Protein AF-E0N6L3-F1 (afdb_monomer)

Nearest PDB structures (foldseek):
  8hhj-asse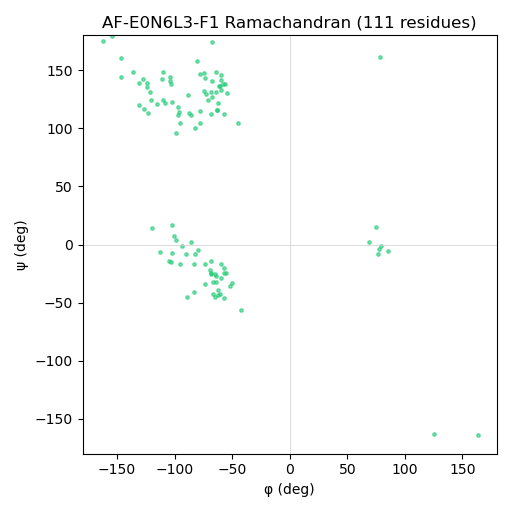mbly1_B  TM=9.611E-01  e=1.710E-17  Neisseria meningitidis
  8dba-assembly1_A  TM=4.242E-01  e=2.421E+00  Cereibacter sphaeroides
  4h0l-assembly1_D-2  TM=3.507E-01  e=5.595E+00  Mastigocladus laminosus
  2e75-assembly1_D-2  TM=3.456E-01  e=8.783E+00  Mastigocladus laminosus

Foldseek 3Di:
DDDQDADPDDLVVQFQDDDLLVQLCADPPRPNDDALFWHFDNPADFNVVSVCVVVVVWGQFDAPPVRFTKTQQVDFGTAHSPPRDTASIWGWDGDPRHIHTGGDDPVPDDGDD

pLDDT: mean 89.78, std 13.6, range [37.12, 98.5]

Radius of gyration: 13.14 Å; Cα contacts (8 Å, |Δi|>4): 235; chains: 1; bounding box: 32×26×38 Å

Secondary structure (DSSP, 8-state):
----PPPS--GGGS-SSB-HHHHGGGSTTSTT--TTS-EE-TT--HHHHHHHHHTT-S-EEEE-TTS-EEEE-SS--EE-TTT--EESEEEEEEETTEEEEEE--GGG-----

Solvent-accessible surface area (backbone atoms only — not comparable to full-atom values): 6388 Å² total; per-residue (Å²): 134,86,76,79,52,61,53,97,71,65,57,84,74,46,59,92,46,68,21,62,76,63,33,22,29,24,31,83,92,36,98,50,43,43,90,70,46,24,28,46,40,93,90,57,57,70,59,59,55,51,49,34,44,65,72,61,75,32,49,34,36,37,62,45,100,85,66,35,44,24,32,43,65,88,47,78,46,19,23,11,35,90,78,66,45,74,17,35,30,31,37,46,47,59,55,98,80,25,20,34,70,39,36,32,56,68,91,73,65,65,69,55,128

InterPro domains:
  IPR029100 Bacterial toxin 50 [PF15542] (18-103)

Mean predicted aligned error: 4.68 Å

Structure (mmCIF, N/CA/C/O backbone):
data_AF-E0N6L3-F1
#
_entry.id   AF-E0N6L3-F1
#
loop_
_atom_site.group_PDB
_atom_site.id
_atom_site.type_symbol
_atom_site.label_atom_id
_atom_site.label_alt_id
_atom_site.label_comp_id
_atom_site.label_asym_id
_atom_site.label_entity_id
_atom_site.label_seq_id
_atom_site.pdbx_PDB_ins_code
_atom_site.Cartn_x
_atom_site.Cartn_y
_atom_site.Cartn_z
_atom_site.occupancy
_atom_site.B_iso_or_equiv
_atom_site.auth_seq_id
_atom_site.auth_comp_id
_atom_site.auth_asym_id
_atom_site.auth_atom_id
_atom_site.pdbx_PDB_model_num
ATOM 1 N N . MET A 1 1 ? -13.140 -5.422 23.590 1.00 37.12 1 MET A N 1
ATOM 2 C CA . MET A 1 1 ? -12.922 -5.808 22.180 1.00 37.12 1 MET A CA 1
ATOM 3 C C . MET A 1 1 ? -13.418 -4.652 21.318 1.00 37.12 1 MET A C 1
ATOM 5 O O . MET A 1 1 ? -14.621 -4.484 21.186 1.00 37.12 1 MET A O 1
ATOM 9 N N . PHE A 1 2 ? -12.530 -3.762 20.866 1.00 40.50 2 PHE A N 1
ATOM 10 C CA . PHE A 1 2 ? -12.936 -2.616 20.044 1.00 40.50 2 PHE A CA 1
ATOM 11 C C . PHE A 1 2 ? -13.179 -3.112 18.617 1.00 40.50 2 PHE A C 1
ATOM 13 O O . PHE A 1 2 ? -12.226 -3.430 17.911 1.00 40.50 2 PHE A O 1
ATOM 20 N N . GLN A 1 3 ? -14.444 -3.237 18.213 1.00 43.16 3 GLN A N 1
ATOM 21 C CA . GLN A 1 3 ? -14.782 -3.467 16.811 1.00 43.16 3 GLN A CA 1
ATOM 22 C C . GLN A 1 3 ? -14.425 -2.194 16.040 1.00 43.16 3 GLN A C 1
ATOM 24 O O . GLN A 1 3 ? -15.033 -1.148 16.253 1.00 43.16 3 GLN A O 1
ATOM 29 N N . THR A 1 4 ? -13.416 -2.257 15.173 1.00 49.72 4 THR A N 1
ATOM 30 C CA . THR A 1 4 ? -13.183 -1.213 14.171 1.00 49.72 4 THR A CA 1
ATOM 31 C C . THR A 1 4 ? -14.444 -1.082 13.326 1.00 49.72 4 THR A C 1
ATOM 33 O O . THR A 1 4 ? -14.800 -2.013 12.605 1.00 49.72 4 THR A O 1
ATOM 36 N N . ARG A 1 5 ? -15.138 0.055 13.435 1.00 53.47 5 ARG A N 1
ATOM 37 C CA . ARG A 1 5 ? -16.258 0.371 12.549 1.00 53.47 5 ARG A CA 1
ATOM 38 C C . ARG A 1 5 ?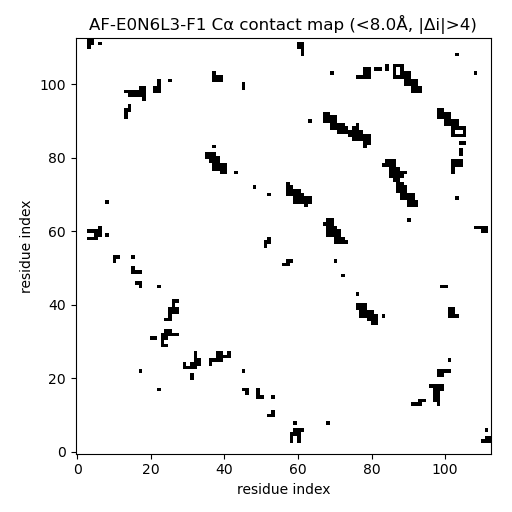 -15.705 0.590 11.146 1.00 53.47 5 ARG A C 1
ATOM 40 O O . ARG A 1 5 ? -14.785 1.385 10.962 1.00 53.47 5 ARG A O 1
ATOM 47 N N . ASN A 1 6 ? -16.262 -0.114 10.165 1.00 62.00 6 ASN A N 1
ATOM 48 C CA . ASN A 1 6 ? -16.027 0.223 8.769 1.00 62.00 6 ASN A CA 1
ATOM 49 C C . ASN A 1 6 ? -16.569 1.630 8.528 1.00 62.00 6 ASN A C 1
ATOM 51 O O . ASN A 1 6 ? -17.752 1.885 8.748 1.00 62.00 6 ASN A O 1
ATOM 55 N N . VAL A 1 7 ? -15.710 2.540 8.075 1.00 64.62 7 VAL A N 1
ATOM 56 C CA . VAL A 1 7 ? -16.183 3.796 7.486 1.00 64.62 7 VAL A CA 1
ATOM 57 C C . VAL A 1 7 ? -17.032 3.423 6.273 1.00 64.62 7 VAL A C 1
ATOM 59 O O . VAL A 1 7 ? -16.604 2.554 5.515 1.00 64.62 7 VAL A O 1
ATOM 62 N N . ASP A 1 8 ? -18.196 4.062 6.082 1.00 64.81 8 ASP A N 1
ATOM 63 C CA . ASP A 1 8 ? -19.080 3.819 4.932 1.00 64.81 8 ASP A CA 1
ATOM 64 C C . ASP A 1 8 ? -18.265 3.768 3.630 1.00 64.81 8 ASP A C 1
ATOM 66 O O . ASP A 1 8 ? -17.767 4.780 3.117 1.00 64.81 8 ASP A O 1
ATOM 70 N N . PHE A 1 9 ? -18.078 2.545 3.136 1.00 68.81 9 PHE A N 1
ATOM 71 C CA . PHE A 1 9 ? -17.196 2.216 2.034 1.00 68.81 9 PHE A CA 1
ATOM 72 C C . PHE A 1 9 ? -17.957 1.352 1.047 1.00 68.81 9 PHE A C 1
ATOM 74 O O . PHE A 1 9 ? -18.405 0.248 1.348 1.00 68.81 9 PHE A O 1
ATOM 81 N N . LYS A 1 10 ? -18.073 1.857 -0.176 1.00 70.19 10 LYS A N 1
ATOM 82 C CA . LYS A 1 10 ? -18.657 1.110 -1.278 1.00 70.19 10 LYS A CA 1
ATOM 83 C C . LYS A 1 10 ? -17.524 0.524 -2.106 1.00 70.19 10 LYS A C 1
ATOM 85 O O . LYS A 1 10 ? -17.024 1.207 -2.988 1.00 70.19 10 LYS A O 1
ATOM 90 N N . ALA A 1 11 ? -17.152 -0.735 -1.873 1.00 67.62 11 ALA A N 1
ATOM 91 C CA . ALA A 1 11 ? -16.048 -1.399 -2.586 1.00 67.62 11 ALA A CA 1
ATOM 92 C C . ALA A 1 11 ? -16.128 -1.268 -4.117 1.00 67.62 11 ALA A C 1
ATOM 94 O O . ALA A 1 11 ? -15.124 -1.064 -4.794 1.00 67.62 11 ALA A O 1
ATOM 95 N N . LYS A 1 12 ? -17.345 -1.239 -4.672 1.00 65.38 12 LYS A N 1
ATOM 96 C CA . LYS A 1 12 ? -17.577 -1.018 -6.106 1.00 65.38 12 LYS A CA 1
ATOM 97 C C . LYS A 1 12 ? -16.977 0.296 -6.651 1.00 65.38 12 LYS A C 1
ATOM 99 O O . LYS A 1 12 ? -16.787 0.396 -7.858 1.00 65.38 12 LYS A O 1
ATOM 104 N N . SER A 1 13 ? -16.678 1.291 -5.809 1.00 76.44 13 SER A N 1
ATOM 105 C CA . SER A 1 13 ? -16.131 2.587 -6.237 1.00 76.44 13 SER A CA 1
ATOM 106 C C . SER A 1 13 ? -14.616 2.604 -6.456 1.00 76.44 13 SER A C 1
ATOM 108 O O . SER A 1 13 ? -14.137 3.518 -7.123 1.00 76.44 13 SER A O 1
ATOM 110 N N . ILE A 1 14 ? -13.862 1.621 -5.945 1.00 84.19 14 ILE A N 1
ATOM 111 C CA . ILE A 1 14 ? -12.393 1.630 -6.050 1.00 84.19 14 ILE A CA 1
ATOM 112 C C . ILE A 1 14 ? -11.849 0.933 -7.300 1.00 84.19 14 ILE A C 1
ATOM 114 O O . ILE A 1 14 ? -10.674 1.064 -7.587 1.00 84.19 14 ILE A O 1
ATOM 118 N N . GLY A 1 15 ? -12.674 0.244 -8.094 1.00 90.56 15 GLY A N 1
ATOM 119 C CA . GLY A 1 15 ? -12.210 -0.550 -9.242 1.00 90.56 15 GLY A CA 1
ATOM 120 C C . GLY A 1 15 ? -11.622 -1.908 -8.833 1.00 90.56 15 GLY A C 1
ATOM 121 O O . GLY A 1 15 ? -11.307 -2.143 -7.671 1.00 90.56 15 GLY A O 1
ATOM 122 N N . THR A 1 16 ? -11.526 -2.845 -9.779 1.00 93.75 16 THR A N 1
ATOM 123 C CA . THR A 1 16 ? -11.270 -4.276 -9.491 1.00 93.75 16 THR A CA 1
ATOM 124 C C . THR A 1 16 ? -9.910 -4.789 -9.964 1.00 93.75 16 THR A C 1
ATOM 126 O O . THR A 1 16 ? -9.544 -5.922 -9.662 1.00 93.75 16 THR A O 1
ATOM 129 N N . LYS A 1 17 ? -9.145 -3.970 -10.692 1.00 96.81 17 LYS A N 1
ATOM 130 C CA . LYS A 1 17 ? -7.870 -4.367 -11.299 1.00 96.81 17 LYS A CA 1
ATOM 131 C C . LYS A 1 17 ? -6.738 -3.450 -10.862 1.00 96.81 17 LYS A C 1
ATOM 133 O O . LYS A 1 17 ? -6.878 -2.226 -10.913 1.00 96.81 17 LYS A O 1
ATOM 138 N N . ILE A 1 18 ? -5.600 -4.041 -10.512 1.00 98.06 18 ILE A N 1
ATOM 139 C CA . ILE A 1 18 ? -4.363 -3.304 -10.266 1.00 98.06 18 ILE A CA 1
ATOM 140 C C . ILE A 1 18 ? -3.821 -2.696 -11.568 1.00 98.06 18 ILE A C 1
ATOM 142 O O . ILE A 1 18 ? -3.688 -3.362 -12.595 1.00 98.06 18 ILE A O 1
ATOM 146 N N . HIS A 1 19 ? -3.480 -1.410 -11.517 1.00 98.00 19 HIS A N 1
ATOM 147 C CA . HIS A 1 19 ? -2.767 -0.727 -12.583 1.00 98.00 19 HIS A CA 1
ATOM 148 C C . HIS A 1 19 ? -1.266 -1.010 -12.465 1.00 98.00 19 HIS A C 1
ATOM 150 O O . HIS A 1 19 ? -0.570 -0.358 -11.681 1.00 98.00 19 HIS A O 1
ATOM 156 N N . ASP A 1 20 ? -0.779 -1.945 -13.283 1.00 97.44 20 ASP A N 1
ATOM 157 C CA . ASP A 1 20 ? 0.610 -2.430 -13.317 1.00 97.44 20 ASP A CA 1
ATOM 158 C C . ASP A 1 20 ? 1.642 -1.301 -13.191 1.00 97.44 20 ASP A C 1
ATOM 160 O O . ASP A 1 20 ? 2.413 -1.240 -12.237 1.00 97.44 20 ASP A O 1
ATOM 164 N N . GLY A 1 21 ? 1.577 -0.304 -14.077 1.00 97.25 21 GLY A N 1
ATOM 165 C CA . GLY A 1 21 ? 2.581 0.753 -14.095 1.00 97.25 21 GLY A CA 1
ATOM 166 C C . GLY A 1 21 ? 2.550 1.704 -12.891 1.00 97.25 21 GLY A C 1
ATOM 167 O O . GLY A 1 21 ? 3.557 2.354 -12.616 1.00 97.25 21 GLY A O 1
ATOM 168 N N . ALA A 1 22 ? 1.421 1.808 -12.180 1.00 97.62 22 ALA A N 1
ATOM 169 C CA . ALA A 1 22 ? 1.297 2.648 -10.983 1.00 97.62 22 ALA A CA 1
ATOM 170 C C . ALA A 1 22 ? 1.689 1.857 -9.738 1.00 97.62 22 ALA A C 1
ATOM 172 O O . ALA A 1 22 ? 2.473 2.356 -8.935 1.00 97.62 22 ALA A O 1
ATOM 173 N N . GLN A 1 23 ? 1.207 0.618 -9.623 1.00 98.25 23 GLN A N 1
ATOM 174 C CA . GLN A 1 23 ? 1.585 -0.290 -8.548 1.00 98.25 23 GLN A CA 1
ATOM 175 C C . GLN A 1 23 ? 3.076 -0.614 -8.585 1.00 98.25 23 GLN A C 1
ATOM 177 O O . GLN A 1 23 ? 3.733 -0.613 -7.550 1.00 98.25 23 GLN A O 1
ATOM 182 N N . GLY A 1 24 ? 3.633 -0.794 -9.779 1.00 97.62 24 GLY A N 1
ATOM 183 C CA . GLY A 1 24 ? 5.042 -1.070 -10.004 1.00 97.62 24 GLY A CA 1
ATOM 184 C C . GLY A 1 24 ? 5.999 0.009 -9.494 1.00 97.62 24 GLY A C 1
ATOM 185 O O . GLY A 1 24 ? 7.173 -0.275 -9.304 1.00 97.62 24 GLY A O 1
ATOM 186 N N . LYS A 1 25 ? 5.518 1.228 -9.205 1.00 98.19 25 LYS A N 1
ATOM 187 C CA . LYS A 1 25 ? 6.308 2.267 -8.512 1.00 98.19 25 LYS A CA 1
ATOM 188 C C . LYS A 1 25 ? 6.609 1.918 -7.053 1.00 98.19 25 LYS A C 1
ATOM 190 O O . LYS A 1 25 ? 7.452 2.567 -6.448 1.00 98.19 25 LYS A O 1
ATOM 195 N N . HIS A 1 26 ? 5.905 0.926 -6.513 1.00 98.12 26 HIS A N 1
ATOM 196 C CA . HIS A 1 26 ? 5.918 0.494 -5.118 1.00 98.12 26 HIS A CA 1
ATOM 197 C C . HIS A 1 26 ? 6.378 -0.967 -4.964 1.00 98.12 26 HIS A C 1
ATOM 199 O O . HIS A 1 26 ? 6.175 -1.558 -3.908 1.00 98.12 26 HIS A O 1
ATOM 205 N N . ILE A 1 27 ? 6.965 -1.568 -6.006 1.00 97.50 27 ILE A N 1
ATOM 206 C CA . ILE A 1 27 ? 7.461 -2.952 -5.999 1.00 97.50 27 ILE A CA 1
ATOM 207 C C . ILE A 1 27 ? 8.944 -2.930 -6.365 1.00 97.50 27 ILE A C 1
ATOM 209 O O . ILE A 1 27 ? 9.297 -2.597 -7.497 1.00 97.50 27 ILE A O 1
ATOM 213 N N . SER A 1 28 ? 9.811 -3.281 -5.417 1.00 95.12 28 SER A N 1
ATOM 214 C CA . SER A 1 28 ? 11.254 -3.374 -5.660 1.00 95.12 28 SER A CA 1
ATOM 215 C C . SER A 1 28 ? 11.552 -4.393 -6.763 1.00 95.12 28 SER A C 1
ATOM 217 O O . SER A 1 28 ? 11.014 -5.497 -6.753 1.00 95.12 28 SER A O 1
ATOM 219 N N . GLY A 1 29 ? 12.404 -4.021 -7.721 1.00 94.00 29 GLY A N 1
ATOM 220 C CA . GLY A 1 29 ? 12.742 -4.861 -8.879 1.00 94.00 29 GLY A CA 1
ATOM 221 C C . GLY A 1 29 ? 11.774 -4.752 -10.064 1.00 94.00 29 GLY A C 1
ATOM 222 O O . GLY A 1 29 ? 12.053 -5.294 -11.129 1.00 94.00 29 GLY A O 1
ATOM 223 N N . HIS A 1 30 ? 10.666 -4.017 -9.937 1.00 97.50 30 HIS A N 1
ATOM 224 C CA . HIS A 1 30 ? 9.802 -3.715 -11.075 1.00 97.50 30 HIS A CA 1
ATOM 225 C C . HIS A 1 30 ? 10.400 -2.594 -11.947 1.00 97.50 30 HIS A C 1
ATOM 227 O O . HIS A 1 30 ? 10.981 -1.642 -11.431 1.00 97.50 30 HIS A O 1
ATOM 233 N N . ARG A 1 31 ? 10.188 -2.626 -13.272 1.00 97.44 31 ARG A N 1
ATOM 234 C CA . ARG A 1 31 ? 10.744 -1.626 -14.219 1.00 97.44 31 ARG A CA 1
ATOM 235 C C . ARG A 1 31 ? 10.375 -0.164 -13.922 1.00 97.44 31 ARG A C 1
ATOM 237 O O . ARG A 1 31 ? 11.078 0.747 -14.334 1.00 97.44 31 ARG A O 1
ATOM 244 N N . ASN A 1 32 ? 9.256 0.048 -13.230 1.00 97.50 32 ASN A N 1
ATOM 245 C CA . ASN A 1 32 ? 8.753 1.372 -12.845 1.00 97.50 32 ASN A CA 1
ATOM 246 C C . ASN A 1 32 ? 9.071 1.736 -11.391 1.00 97.50 32 ASN A C 1
ATOM 248 O O . ASN A 1 32 ? 8.520 2.722 -10.902 1.00 97.50 32 ASN A O 1
ATOM 252 N N . TYR A 1 33 ? 9.867 0.928 -10.691 1.00 97.88 33 TYR A N 1
ATOM 253 C CA . TYR A 1 33 ? 10.200 1.151 -9.292 1.00 97.88 33 TYR A CA 1
ATOM 254 C C . TYR A 1 33 ? 10.819 2.538 -9.086 1.00 97.88 33 TYR A C 1
ATOM 256 O O . TYR A 1 33 ? 11.625 2.995 -9.894 1.00 97.88 33 TYR A O 1
ATOM 264 N N . ILE A 1 34 ? 10.418 3.215 -8.009 1.00 97.75 34 ILE A N 1
ATOM 265 C CA . ILE A 1 34 ? 10.957 4.523 -7.636 1.00 97.75 34 ILE A CA 1
ATOM 266 C C . ILE A 1 34 ? 11.441 4.433 -6.195 1.00 97.75 34 ILE A C 1
ATOM 268 O O . ILE A 1 34 ? 10.642 4.236 -5.278 1.00 97.75 34 ILE A O 1
ATOM 272 N N . GLU A 1 35 ? 12.743 4.617 -6.007 1.00 96.00 35 GLU A N 1
ATOM 273 C CA . GLU A 1 35 ? 13.371 4.643 -4.689 1.00 96.00 35 GLU A CA 1
ATOM 274 C C . GLU A 1 35 ? 12.800 5.766 -3.803 1.00 96.00 35 GLU A C 1
ATOM 276 O O . GLU A 1 35 ? 12.379 6.822 -4.282 1.00 96.00 35 GLU A O 1
ATOM 281 N N . GLY A 1 36 ? 12.722 5.513 -2.494 1.00 95.31 36 GLY A N 1
ATOM 282 C CA . GLY A 1 36 ? 12.158 6.444 -1.509 1.00 95.31 36 GLY A CA 1
ATOM 283 C C . GLY A 1 36 ? 10.624 6.497 -1.472 1.00 95.31 36 GLY A C 1
ATOM 284 O O . GLY A 1 36 ? 10.047 7.169 -0.615 1.00 95.31 36 GLY A O 1
ATOM 285 N N . LYS A 1 37 ? 9.921 5.783 -2.363 1.00 97.44 37 LYS A N 1
ATOM 286 C CA . LYS A 1 37 ? 8.475 5.562 -2.220 1.00 97.44 37 LYS A CA 1
ATOM 287 C C . LYS A 1 37 ? 8.182 4.439 -1.236 1.00 97.44 37 LYS A C 1
ATOM 289 O O . LYS A 1 37 ? 9.013 3.573 -1.005 1.00 97.44 37 LYS A O 1
ATOM 294 N N . SER A 1 38 ? 6.967 4.436 -0.688 1.00 98.19 38 SER A N 1
ATOM 295 C CA . SER A 1 38 ? 6.475 3.294 0.083 1.00 98.19 38 SER A CA 1
ATOM 296 C C . SER A 1 38 ? 6.500 2.029 -0.771 1.00 98.19 38 SER A C 1
ATOM 298 O O . SER A 1 38 ? 6.107 2.084 -1.937 1.00 98.19 38 SER A O 1
ATOM 300 N N . THR A 1 39 ?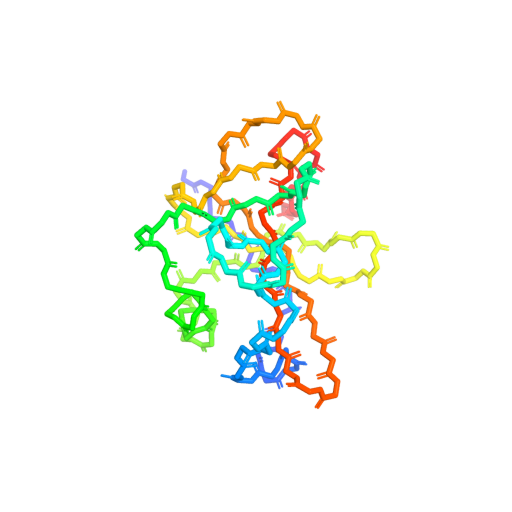 6.927 0.907 -0.203 1.00 98.38 39 THR A N 1
ATOM 301 C CA . THR A 1 39 ? 7.164 -0.347 -0.929 1.00 98.38 39 THR A CA 1
ATOM 302 C C . THR A 1 39 ? 6.362 -1.493 -0.336 1.00 98.38 39 THR A C 1
ATOM 304 O O . THR A 1 39 ? 6.256 -1.610 0.881 1.00 98.38 39 THR A O 1
ATOM 307 N N . LEU A 1 40 ? 5.784 -2.340 -1.188 1.00 98.50 40 LEU A N 1
ATOM 308 C CA . LEU A 1 40 ? 5.232 -3.622 -0.755 1.00 98.50 40 LEU A CA 1
ATOM 309 C C . LEU A 1 40 ? 6.363 -4.615 -0.477 1.00 98.50 40 LEU A C 1
ATOM 311 O O . LEU A 1 40 ? 7.395 -4.598 -1.152 1.00 98.50 40 LEU A O 1
ATOM 315 N N . ASN A 1 41 ? 6.140 -5.507 0.486 1.00 98.19 41 ASN A N 1
ATOM 316 C CA . ASN A 1 41 ? 7.022 -6.651 0.695 1.00 98.19 41 ASN A CA 1
ATOM 317 C C . ASN A 1 41 ? 6.978 -7.575 -0.535 1.00 98.19 41 ASN A C 1
ATOM 319 O O . ASN A 1 41 ? 5.947 -7.698 -1.194 1.00 98.19 41 ASN A O 1
ATOM 323 N N . GLN A 1 42 ? 8.089 -8.248 -0.844 1.00 93.81 42 GLN A N 1
ATOM 324 C CA . GLN A 1 42 ? 8.223 -9.056 -2.069 1.00 93.81 42 GLN A CA 1
ATOM 325 C C . GLN A 1 42 ? 7.198 -10.196 -2.185 1.00 93.81 42 GLN A C 1
ATOM 327 O O . GLN A 1 42 ? 6.831 -10.583 -3.288 1.00 93.81 42 GLN A O 1
ATOM 332 N N . ASN A 1 43 ? 6.729 -10.725 -1.056 1.00 94.81 43 ASN A N 1
ATOM 333 C CA . ASN A 1 43 ? 5.741 -11.801 -0.985 1.00 94.81 43 ASN A CA 1
ATOM 334 C C . ASN A 1 43 ? 4.284 -11.309 -1.047 1.00 94.81 43 ASN A C 1
ATOM 336 O O . ASN A 1 43 ? 3.368 -12.117 -0.916 1.00 94.81 43 ASN A O 1
ATOM 340 N N . ILE A 1 44 ? 4.053 -10.004 -1.197 1.00 97.75 44 ILE A N 1
ATOM 341 C CA . ILE A 1 44 ? 2.714 -9.421 -1.185 1.00 97.75 44 ILE A CA 1
ATOM 342 C C . ILE A 1 44 ? 2.210 -9.235 -2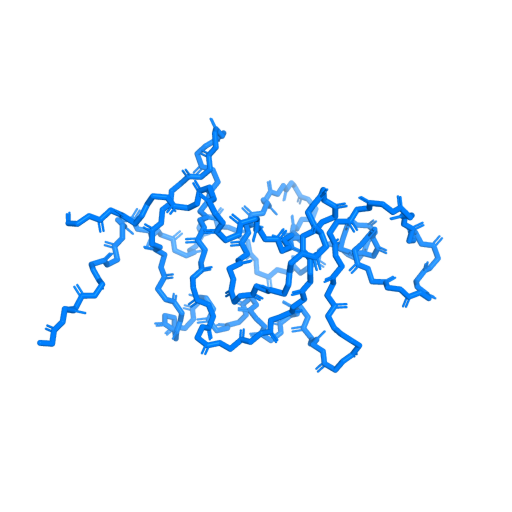.610 1.00 97.75 44 ILE A C 1
ATOM 344 O O . ILE A 1 44 ? 2.750 -8.446 -3.387 1.00 97.75 44 ILE A O 1
ATOM 348 N N . ASN A 1 45 ? 1.111 -9.918 -2.928 1.00 97.88 45 ASN A N 1
ATOM 349 C CA . ASN A 1 45 ? 0.402 -9.747 -4.185 1.00 97.88 45 ASN A CA 1
ATOM 350 C C . ASN A 1 45 ? -0.641 -8.613 -4.065 1.00 97.88 45 ASN A C 1
ATOM 352 O O . ASN A 1 45 ? -1.643 -8.761 -3.358 1.00 97.88 45 ASN A O 1
ATOM 356 N N . PRO A 1 46 ? -0.479 -7.483 -4.777 1.00 98.00 46 PRO A N 1
ATOM 357 C CA . PRO A 1 46 ? -1.409 -6.359 -4.687 1.00 98.00 46 PRO A CA 1
ATOM 358 C C . PRO A 1 46 ? -2.823 -6.698 -5.186 1.00 98.00 46 PRO A C 1
ATOM 360 O O . PRO A 1 46 ? -3.790 -6.087 -4.730 1.00 98.00 46 PRO A O 1
ATOM 363 N N . GLN A 1 47 ? -2.974 -7.663 -6.100 1.00 98.12 47 GLN A N 1
ATOM 364 C CA . GLN A 1 47 ? -4.294 -8.070 -6.585 1.00 98.12 47 GLN A CA 1
ATOM 365 C C . GLN A 1 47 ? -5.050 -8.893 -5.533 1.00 98.12 47 GLN A C 1
ATOM 367 O O . GLN A 1 47 ? -6.262 -8.742 -5.411 1.00 98.12 47 GLN A O 1
ATOM 372 N N . GLU A 1 48 ? -4.357 -9.702 -4.730 1.00 98.19 48 GLU A N 1
ATOM 373 C CA . GLU A 1 48 ? -4.969 -10.426 -3.605 1.00 98.19 48 GLU A CA 1
ATOM 374 C C . GLU A 1 48 ? -5.440 -9.468 -2.510 1.00 98.19 48 GLU A C 1
ATOM 376 O O . GLU A 1 48 ? -6.571 -9.591 -2.036 1.00 98.19 48 GLU A O 1
ATOM 381 N N . LEU A 1 49 ? -4.633 -8.451 -2.184 1.00 98.00 49 LEU A N 1
ATOM 382 C CA . LEU A 1 49 ? -5.049 -7.381 -1.275 1.00 98.00 49 LEU A CA 1
ATOM 383 C C . LEU A 1 49 ? -6.322 -6.683 -1.772 1.00 98.00 49 LEU A C 1
ATOM 385 O O . LEU A 1 49 ? -7.264 -6.483 -1.005 1.00 98.00 49 LEU A O 1
ATOM 389 N N . LEU A 1 50 ? -6.373 -6.341 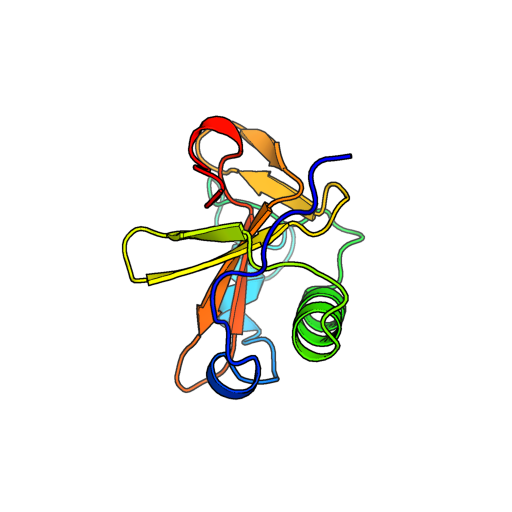-3.065 1.00 97.06 50 LEU A N 1
ATOM 390 C CA . LEU A 1 50 ? -7.546 -5.714 -3.674 1.00 97.06 50 LEU A CA 1
ATOM 391 C C . LEU A 1 50 ? -8.779 -6.625 -3.613 1.00 97.06 50 LEU A C 1
ATOM 393 O O . LEU A 1 50 ? -9.863 -6.162 -3.260 1.00 97.06 50 LEU A O 1
ATOM 397 N N . ASN A 1 51 ? -8.616 -7.915 -3.904 1.00 96.44 51 ASN A N 1
ATOM 398 C CA . ASN A 1 51 ? -9.700 -8.892 -3.819 1.00 96.44 51 ASN A CA 1
ATOM 399 C C . ASN A 1 51 ? -10.249 -8.994 -2.386 1.00 96.44 51 ASN A C 1
ATOM 401 O O . ASN A 1 51 ? -11.466 -8.989 -2.206 1.00 96.44 51 ASN A O 1
ATOM 405 N N . GLY A 1 52 ? -9.375 -9.001 -1.373 1.00 95.56 52 GLY A N 1
ATOM 406 C CA . GLY A 1 52 ? -9.782 -9.012 0.035 1.00 95.56 52 GLY A CA 1
ATOM 407 C C . GLY A 1 52 ? -10.542 -7.752 0.465 1.00 95.56 52 GLY A C 1
ATOM 408 O O . GLY A 1 52 ? -11.467 -7.828 1.271 1.00 95.56 52 GLY A O 1
ATOM 409 N N . ILE A 1 53 ? -10.228 -6.587 -0.115 1.00 94.31 53 ILE A N 1
ATOM 410 C CA . ILE A 1 53 ? -11.021 -5.366 0.107 1.00 94.31 53 ILE A CA 1
ATOM 411 C C . ILE A 1 53 ? -12.434 -5.533 -0.469 1.00 94.31 53 ILE A C 1
ATOM 413 O O . ILE A 1 53 ? -13.413 -5.193 0.194 1.00 94.31 53 ILE A O 1
ATOM 417 N N . HIS A 1 54 ? -12.562 -6.074 -1.686 1.00 92.69 54 HIS A N 1
ATOM 418 C CA . HIS A 1 54 ? -13.870 -6.303 -2.319 1.00 92.69 54 HIS A CA 1
ATOM 419 C C . HIS A 1 54 ? -14.713 -7.355 -1.601 1.00 92.69 54 HIS A C 1
ATOM 421 O O . HIS A 1 54 ? -15.934 -7.223 -1.570 1.00 92.69 54 HIS A O 1
ATOM 427 N N . SER A 1 55 ? -14.082 -8.365 -0.998 1.00 92.50 55 SER A N 1
ATOM 428 C CA . SER A 1 55 ? -14.777 -9.377 -0.198 1.00 92.50 55 SER A CA 1
ATOM 429 C C . SER A 1 55 ? -15.115 -8.911 1.223 1.00 92.50 55 SER A C 1
ATOM 431 O O . SER A 1 55 ? -15.749 -9.655 1.964 1.00 92.50 55 SER A O 1
ATOM 433 N N . GLY A 1 56 ? -14.671 -7.714 1.629 1.00 90.19 56 GLY A N 1
ATOM 434 C CA . GLY A 1 56 ? -14.856 -7.195 2.986 1.00 90.19 56 GLY A CA 1
ATOM 435 C C . GLY A 1 56 ? -13.951 -7.839 4.042 1.00 90.19 56 GLY A C 1
ATOM 436 O O . GLY A 1 56 ? -14.207 -7.673 5.231 1.00 90.19 56 GLY A O 1
ATOM 437 N N . ALA A 1 57 ? -12.896 -8.555 3.634 1.00 93.06 57 ALA A N 1
ATOM 438 C CA . ALA A 1 57 ? -11.943 -9.183 4.553 1.00 93.06 57 ALA A CA 1
ATOM 439 C C . ALA A 1 57 ? -11.098 -8.153 5.321 1.00 93.06 57 ALA A C 1
ATOM 441 O O . ALA A 1 57 ? -10.616 -8.443 6.414 1.00 93.06 57 ALA A O 1
ATOM 442 N N . TYR A 1 58 ? -10.930 -6.956 4.753 1.00 93.94 58 TYR A N 1
ATOM 443 C CA . TYR A 1 58 ? -10.118 -5.893 5.333 1.00 93.94 58 TYR A CA 1
ATOM 444 C C . TYR A 1 58 ? -10.954 -4.642 5.601 1.00 93.94 58 TYR A C 1
ATOM 446 O O . TYR A 1 58 ? -11.578 -4.118 4.671 1.00 93.94 58 TYR A O 1
ATOM 454 N N . PRO A 1 59 ? -10.977 -4.1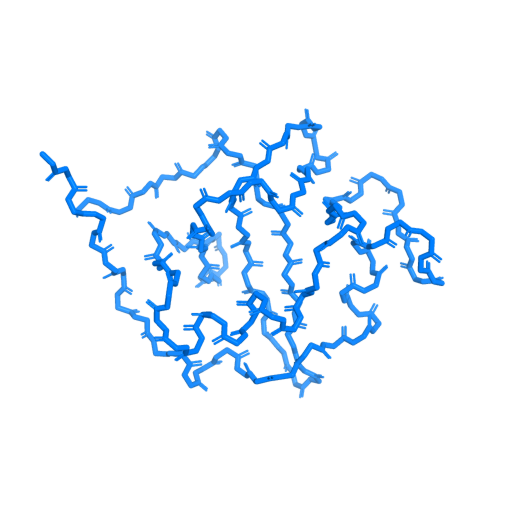37 6.847 1.00 91.62 59 PRO A N 1
ATOM 455 C CA . PRO A 1 59 ? -11.770 -2.970 7.172 1.00 91.62 59 PRO A CA 1
ATOM 456 C C . PRO A 1 59 ? -11.159 -1.681 6.618 1.00 91.62 59 PRO A C 1
ATOM 458 O O . PRO A 1 59 ? -9.943 -1.463 6.659 1.00 91.62 59 PRO A O 1
ATOM 461 N N . VAL A 1 60 ? -12.029 -0.774 6.169 1.00 91.50 60 VAL A N 1
ATOM 462 C CA . VAL A 1 60 ? -11.649 0.613 5.875 1.00 91.50 60 VAL A CA 1
ATOM 463 C C . VAL A 1 60 ? -11.747 1.411 7.166 1.00 91.50 60 VAL A C 1
ATOM 465 O O . VAL A 1 60 ? -12.836 1.646 7.686 1.00 91.50 60 VAL A O 1
ATOM 468 N N . ILE A 1 61 ? -10.595 1.832 7.678 1.00 91.38 61 ILE A N 1
ATOM 469 C CA . ILE A 1 61 ? -10.460 2.412 9.021 1.00 91.38 61 ILE A CA 1
ATOM 470 C C . ILE A 1 61 ? -10.316 3.936 9.019 1.00 91.38 61 ILE A C 1
ATOM 472 O O . ILE A 1 61 ? -10.404 4.568 10.071 1.00 91.38 61 ILE A O 1
ATOM 476 N N . SER A 1 62 ? -10.028 4.536 7.862 1.00 89.88 62 SER A N 1
ATOM 477 C CA . SER A 1 62 ? -9.841 5.981 7.725 1.00 89.88 62 SER A CA 1
ATOM 478 C C . SER A 1 62 ? -9.951 6.428 6.266 1.00 89.88 62 SER A C 1
ATOM 480 O O . SER A 1 62 ? -10.061 5.611 5.347 1.00 89.88 62 SER A O 1
ATOM 482 N N . LYS A 1 63 ? -9.889 7.743 6.049 1.00 87.31 63 LYS A N 1
ATOM 483 C CA . LYS A 1 63 ? -9.730 8.362 4.731 1.00 87.31 63 LYS A CA 1
ATOM 484 C C . LYS A 1 63 ? -8.468 9.220 4.741 1.00 87.31 63 LYS A C 1
ATOM 486 O O . LYS A 1 63 ? -8.257 10.016 5.651 1.00 87.31 63 LYS A O 1
ATOM 491 N N . GLY A 1 64 ? -7.625 9.057 3.727 1.00 82.31 64 GLY A N 1
ATOM 492 C CA . GLY A 1 64 ? -6.463 9.909 3.508 1.00 82.31 64 GLY A CA 1
ATOM 493 C C . GLY A 1 64 ? -6.873 11.336 3.137 1.00 82.31 64 GLY A C 1
ATOM 494 O O . GLY A 1 64 ? -8.041 11.619 2.880 1.00 82.31 64 GLY A O 1
ATOM 495 N N . ALA A 1 65 ? -5.893 12.237 3.027 1.00 77.75 65 ALA A N 1
ATOM 496 C CA . ALA A 1 65 ? -6.129 13.672 2.807 1.00 77.75 65 ALA A CA 1
ATOM 497 C C . ALA A 1 65 ? -6.987 14.012 1.569 1.00 77.75 65 ALA A C 1
ATOM 499 O O . ALA A 1 65 ? -7.617 15.061 1.524 1.00 77.75 65 ALA A O 1
ATOM 500 N N . ARG A 1 66 ? -7.017 13.132 0.561 1.00 82.81 66 ARG A N 1
ATOM 501 C CA . ARG A 1 66 ? -7.819 13.289 -0.667 1.00 82.81 66 ARG A CA 1
ATOM 502 C C . ARG A 1 66 ? -9.094 12.436 -0.677 1.00 82.81 66 ARG A C 1
ATOM 504 O O . ARG A 1 66 ? -9.642 12.173 -1.737 1.00 82.81 66 ARG A O 1
ATOM 511 N N . GLY A 1 67 ? -9.526 11.938 0.481 1.00 86.69 67 GLY A N 1
ATOM 512 C CA . GLY A 1 67 ? -10.699 11.071 0.611 1.00 86.69 67 GLY A CA 1
ATOM 513 C C . GLY A 1 67 ? -10.468 9.602 0.236 1.00 86.69 67 GLY A C 1
ATOM 514 O O . GLY A 1 67 ? -11.387 8.799 0.378 1.00 86.69 67 GLY A O 1
ATOM 515 N N . ASN A 1 68 ? -9.258 9.236 -0.201 1.00 91.06 68 ASN A N 1
ATOM 516 C CA . ASN A 1 68 ? -8.901 7.855 -0.531 1.00 91.06 68 ASN A CA 1
ATOM 517 C C . ASN A 1 68 ? -9.038 6.950 0.702 1.00 91.06 68 ASN A C 1
ATOM 519 O O . ASN A 1 68 ? -8.572 7.342 1.774 1.00 91.06 68 ASN A O 1
ATOM 523 N N . PRO A 1 69 ? -9.617 5.749 0.581 1.00 92.69 69 PRO A N 1
ATOM 524 C CA . PRO A 1 69 ? -9.774 4.866 1.723 1.00 92.69 69 PRO A CA 1
ATOM 525 C C . PRO A 1 69 ? -8.413 4.361 2.209 1.00 92.69 69 PRO A C 1
ATOM 527 O O . PRO A 1 69 ? -7.516 4.061 1.414 1.00 92.69 69 PRO A O 1
ATOM 530 N N . VAL A 1 70 ? -8.280 4.276 3.531 1.00 94.81 70 VAL A N 1
ATOM 531 C CA . VAL A 1 70 ? -7.157 3.636 4.215 1.00 94.81 70 VAL A CA 1
ATOM 532 C C . VAL A 1 70 ? -7.659 2.339 4.827 1.00 94.81 70 VAL A C 1
ATOM 534 O O . VAL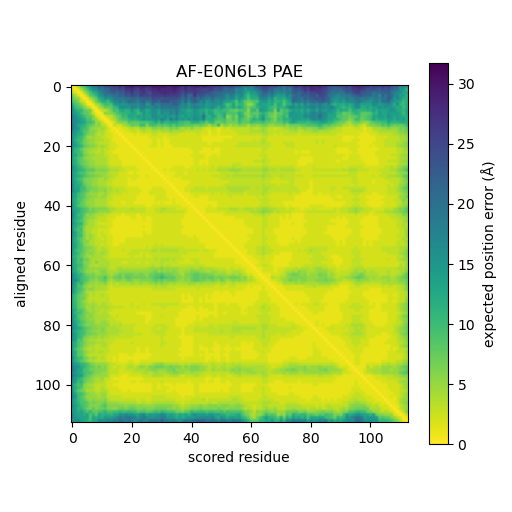 A 1 70 ? -8.588 2.344 5.637 1.00 94.81 70 VAL A O 1
ATOM 537 N N . VAL A 1 71 ? -7.035 1.242 4.422 1.00 95.38 71 VAL A N 1
ATOM 538 C CA . VAL A 1 71 ? -7.397 -0.125 4.795 1.00 95.38 71 VAL A CA 1
ATOM 539 C C . VAL A 1 71 ? -6.414 -0.645 5.837 1.00 95.38 71 VAL A C 1
ATOM 541 O O . VAL A 1 71 ? -5.218 -0.376 5.727 1.00 95.38 71 VAL A O 1
ATOM 544 N N . ASP A 1 72 ? -6.913 -1.385 6.826 1.00 96.31 72 ASP A N 1
ATOM 545 C CA . ASP A 1 72 ? -6.101 -2.203 7.735 1.00 96.31 72 ASP A CA 1
ATOM 546 C C . ASP A 1 72 ? -6.098 -3.648 7.230 1.00 96.31 72 ASP A C 1
ATOM 548 O O . ASP A 1 72 ? -7.130 -4.315 7.246 1.00 96.31 72 ASP A O 1
ATOM 552 N N . PHE A 1 73 ? -4.954 -4.129 6.746 1.00 97.06 73 PHE A N 1
ATOM 553 C CA . PHE A 1 73 ? -4.826 -5.494 6.232 1.00 97.06 73 PHE A CA 1
ATOM 554 C C . PHE A 1 73 ? -4.604 -6.528 7.342 1.00 97.06 73 PHE A C 1
ATOM 556 O O . PHE A 1 73 ? -4.635 -7.726 7.079 1.00 97.06 73 PHE A O 1
ATOM 563 N N . GLY A 1 74 ? -4.381 -6.092 8.587 1.00 96.44 74 GLY A N 1
ATOM 564 C CA . GLY A 1 74 ? -4.167 -6.978 9.733 1.00 96.44 74 GLY A CA 1
ATOM 565 C C . GLY A 1 74 ? -2.779 -7.627 9.807 1.00 96.44 74 GLY A C 1
ATOM 566 O O . GLY A 1 74 ? -2.449 -8.213 10.834 1.00 96.44 74 GLY A O 1
ATOM 567 N N . TYR A 1 75 ? -1.940 -7.486 8.778 1.00 97.38 75 TYR A N 1
ATOM 568 C CA . TYR A 1 75 ? -0.557 -7.974 8.752 1.00 97.38 75 TYR A CA 1
ATOM 569 C C . TYR A 1 75 ? 0.357 -7.041 7.939 1.00 97.38 75 TYR A C 1
ATOM 571 O O . TYR A 1 75 ? -0.152 -6.258 7.131 1.00 97.38 75 TYR A O 1
ATOM 579 N N . PRO A 1 76 ? 1.691 -7.099 8.136 1.00 98.00 76 PRO A N 1
ATOM 580 C CA . PRO A 1 76 ? 2.620 -6.206 7.450 1.00 98.00 76 PRO A CA 1
ATOM 581 C C . PRO A 1 76 ? 2.607 -6.405 5.933 1.00 98.00 76 PRO A C 1
ATOM 583 O O . PRO A 1 76 ? 3.010 -7.456 5.433 1.00 98.00 76 PRO A O 1
ATOM 586 N N . ILE A 1 77 ? 2.188 -5.376 5.195 1.00 98.38 77 ILE A N 1
ATOM 587 C CA . ILE A 1 77 ? 2.144 -5.402 3.724 1.00 98.38 77 ILE A CA 1
ATOM 588 C C . ILE A 1 77 ? 3.394 -4.793 3.085 1.00 98.38 77 ILE A C 1
ATOM 590 O O . ILE A 1 77 ? 3.625 -4.962 1.889 1.00 98.38 77 ILE A O 1
ATOM 594 N N . GLY A 1 78 ? 4.170 -4.025 3.849 1.00 98.31 78 GLY A N 1
ATOM 595 C CA . GLY A 1 78 ? 5.239 -3.202 3.302 1.00 98.31 78 GLY A CA 1
ATOM 596 C C . GLY A 1 78 ? 5.721 -2.128 4.264 1.00 98.31 78 GLY A C 1
ATOM 597 O O . GLY A 1 78 ? 5.397 -2.156 5.453 1.00 98.31 78 GLY A O 1
ATOM 598 N N . SER A 1 79 ? 6.441 -1.151 3.719 1.00 98.38 79 SER A N 1
ATOM 599 C CA . SER A 1 79 ? 7.038 -0.048 4.472 1.00 98.38 79 SER A CA 1
ATOM 600 C C . SER A 1 79 ? 6.660 1.311 3.890 1.00 98.38 79 SER A C 1
ATOM 602 O O . SER A 1 79 ? 6.579 1.490 2.673 1.00 98.38 79 SER A O 1
ATOM 604 N N . ASP A 1 80 ? 6.439 2.294 4.762 1.00 97.75 80 ASP A N 1
ATOM 605 C CA . ASP A 1 80 ? 6.227 3.690 4.373 1.00 97.75 80 ASP A CA 1
ATOM 606 C C . ASP A 1 80 ? 7.537 4.337 3.902 1.00 97.75 80 ASP A C 1
ATOM 608 O O . ASP A 1 80 ? 8.535 4.318 4.618 1.00 97.75 80 ASP A O 1
ATOM 612 N N . GLY A 1 81 ? 7.527 4.975 2.731 1.00 96.19 81 GLY A N 1
ATOM 613 C CA . GLY A 1 81 ? 8.745 5.518 2.119 1.00 96.19 81 GLY A CA 1
ATOM 614 C C . GLY A 1 81 ? 9.357 6.704 2.866 1.00 96.19 81 GLY A C 1
ATOM 615 O O . GLY A 1 81 ? 10.554 6.943 2.759 1.00 96.19 81 GLY A O 1
ATOM 616 N N . LYS A 1 82 ? 8.561 7.448 3.649 1.00 94.19 82 LYS A N 1
ATOM 617 C CA . LYS A 1 82 ? 9.056 8.614 4.401 1.00 94.19 82 LYS A CA 1
ATOM 618 C C . LYS A 1 82 ? 9.712 8.231 5.721 1.00 94.19 82 LYS A C 1
ATOM 620 O O . LYS A 1 82 ? 10.682 8.858 6.124 1.00 94.19 82 LYS A O 1
ATOM 625 N N . SER A 1 83 ? 9.129 7.269 6.429 1.00 95.88 83 SER A N 1
ATOM 626 C CA . SER A 1 83 ? 9.558 6.890 7.780 1.00 95.88 83 SER A CA 1
ATOM 627 C C . SER A 1 83 ? 10.330 5.577 7.846 1.00 95.88 83 SER A C 1
ATOM 629 O O . SER A 1 83 ? 10.911 5.285 8.886 1.00 95.88 83 SER A O 1
ATOM 631 N N . GLY A 1 84 ? 10.299 4.766 6.785 1.00 96.38 84 GLY A N 1
ATOM 6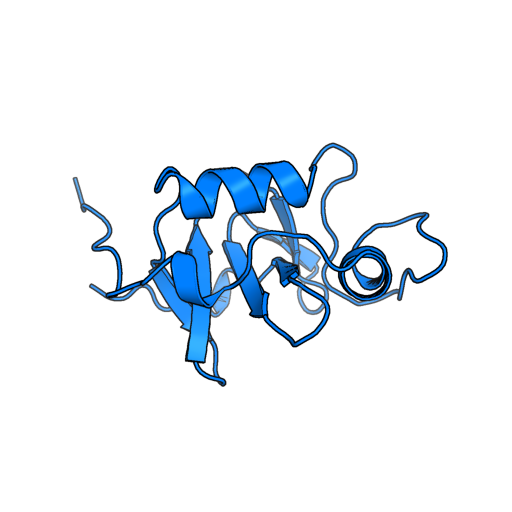32 C CA . GLY A 1 84 ? 10.861 3.414 6.764 1.00 96.38 84 GLY A CA 1
ATOM 633 C C . GLY A 1 84 ? 10.100 2.407 7.633 1.00 96.38 84 GLY A C 1
ATOM 634 O O . GLY A 1 84 ? 10.511 1.255 7.738 1.00 96.38 84 GLY A O 1
ATOM 635 N N . LEU A 1 85 ? 9.001 2.817 8.274 1.00 97.81 85 LEU A N 1
ATOM 636 C CA . LEU A 1 85 ? 8.261 1.966 9.198 1.00 97.81 85 LEU A CA 1
ATOM 637 C C . LEU A 1 85 ? 7.459 0.911 8.442 1.00 97.81 85 LEU A C 1
ATOM 639 O O . LEU A 1 85 ? 6.697 1.242 7.529 1.00 97.81 85 LEU A O 1
ATOM 643 N N . SER A 1 86 ? 7.583 -0.334 8.900 1.00 98.06 86 SER A N 1
ATOM 644 C CA . SER A 1 86 ? 6.697 -1.430 8.508 1.00 98.06 86 SER A CA 1
ATOM 645 C C . SER A 1 86 ? 5.249 -1.106 8.886 1.00 98.06 86 SER A C 1
ATOM 647 O O . SER A 1 86 ? 4.988 -0.492 9.927 1.00 98.06 86 SER A O 1
ATOM 649 N N . THR A 1 87 ? 4.302 -1.477 8.027 1.00 98.00 87 THR A N 1
ATOM 650 C CA . THR A 1 87 ? 2.898 -1.094 8.174 1.00 98.00 87 THR A CA 1
ATOM 651 C C . THR A 1 87 ? 1.940 -2.163 7.663 1.00 98.00 87 THR A C 1
ATOM 653 O O . THR A 1 87 ? 2.180 -2.818 6.647 1.00 98.00 87 THR A O 1
ATOM 656 N N . ASN A 1 88 ? 0.808 -2.283 8.355 1.00 98.12 88 ASN A N 1
ATOM 657 C CA . ASN A 1 88 ? -0.337 -3.094 7.937 1.00 98.12 88 ASN A CA 1
ATOM 658 C C . ASN A 1 88 ? -1.361 -2.257 7.162 1.00 98.12 88 ASN A C 1
ATOM 660 O O . ASN A 1 88 ? -2.405 -2.764 6.761 1.00 98.12 88 ASN A O 1
ATOM 664 N N . PHE A 1 89 ? -1.104 -0.957 7.004 1.00 97.31 89 PHE A N 1
ATOM 665 C CA . PHE A 1 89 ? -2.056 -0.018 6.436 1.00 97.31 89 PHE A CA 1
ATOM 666 C C . PHE A 1 89 ? -1.701 0.313 4.995 1.00 97.31 89 PHE A C 1
ATOM 668 O O . PHE A 1 89 ? -0.543 0.599 4.687 1.00 97.31 89 PHE A O 1
ATOM 675 N N . GLY A 1 90 ? -2.707 0.374 4.125 1.00 97.12 90 GLY A N 1
ATOM 676 C CA . GLY A 1 90 ? -2.534 0.860 2.758 1.00 97.12 90 GLY A CA 1
ATOM 677 C C . GLY A 1 90 ? -3.579 1.892 2.369 1.00 97.12 90 GLY A C 1
ATOM 678 O O . GLY A 1 90 ? -4.759 1.758 2.686 1.00 97.12 90 GLY A O 1
ATOM 679 N N . THR A 1 91 ? -3.138 2.929 1.659 1.00 96.38 91 THR A N 1
ATOM 680 C CA . THR A 1 91 ? -4.035 3.879 0.993 1.00 96.38 91 THR A CA 1
ATOM 681 C C . THR A 1 91 ? -4.360 3.361 -0.400 1.00 96.38 91 THR A C 1
ATOM 683 O O . THR A 1 91 ? -3.452 3.048 -1.174 1.00 96.38 91 THR A O 1
ATOM 686 N N . ILE A 1 92 ? -5.648 3.293 -0.728 1.00 96.31 92 ILE A N 1
ATOM 687 C CA . ILE A 1 92 ? -6.118 2.782 -2.016 1.00 96.31 92 ILE A CA 1
ATOM 688 C C . ILE A 1 92 ? -6.354 3.951 -2.962 1.00 96.31 92 ILE A C 1
ATOM 690 O O . ILE A 1 92 ? -7.239 4.782 -2.755 1.00 96.31 92 ILE A O 1
ATOM 694 N N . HIS A 1 93 ? -5.559 4.016 -4.020 1.00 95.12 93 HIS A N 1
ATOM 695 C CA . HIS A 1 93 ? -5.698 5.021 -5.059 1.00 95.12 93 HIS A CA 1
ATOM 696 C C . HIS A 1 93 ? -6.385 4.412 -6.273 1.00 95.12 93 HIS A C 1
ATOM 698 O O . HIS A 1 93 ? -5.884 3.456 -6.862 1.00 95.12 93 HIS A O 1
ATOM 704 N N . SER A 1 94 ? -7.509 5.002 -6.668 1.00 92.38 94 SER A N 1
ATOM 705 C CA . SER A 1 94 ? -8.308 4.553 -7.811 1.00 92.38 94 SER A CA 1
ATOM 706 C C . SER A 1 94 ? -8.221 5.572 -8.944 1.00 92.38 94 SER A C 1
ATOM 708 O O . SER A 1 94 ? -8.195 6.778 -8.700 1.00 92.38 94 SER A O 1
ATOM 710 N N . GLY A 1 95 ? -8.168 5.103 -10.187 1.00 87.31 95 GLY A N 1
ATOM 711 C CA . GLY A 1 95 ? -8.190 5.954 -11.374 1.00 87.31 95 GLY A CA 1
ATOM 712 C C . GLY A 1 95 ? -8.742 5.218 -12.591 1.00 87.31 95 GLY A C 1
ATOM 713 O O . GLY A 1 95 ? -9.066 4.035 -12.519 1.00 87.31 95 GLY A O 1
ATOM 714 N N . LYS A 1 96 ? -8.811 5.912 -13.734 1.00 88.62 96 LYS A N 1
ATOM 715 C CA . LYS A 1 96 ? -9.386 5.383 -14.988 1.00 88.62 96 LYS A CA 1
ATOM 716 C C . LYS A 1 96 ? -8.805 4.026 -15.407 1.00 88.62 96 LYS A C 1
ATOM 718 O O . LYS A 1 96 ? -9.526 3.193 -15.941 1.00 88.62 96 LYS A O 1
ATOM 723 N N . ASN A 1 97 ? -7.514 3.810 -15.159 1.00 91.62 97 ASN A N 1
ATOM 724 C CA . ASN A 1 97 ? -6.790 2.630 -15.631 1.00 91.62 97 ASN A CA 1
ATOM 725 C C . ASN A 1 97 ? -6.646 1.532 -14.559 1.00 91.62 97 ASN A C 1
ATOM 727 O O . ASN A 1 97 ? -5.973 0.533 -14.803 1.00 91.62 97 ASN A O 1
ATOM 731 N N . GLY A 1 98 ? -7.238 1.717 -13.375 1.00 94.00 98 GLY A N 1
ATOM 732 C CA . GLY A 1 98 ? -7.189 0.754 -12.278 1.00 94.00 98 GLY A CA 1
ATOM 733 C C . GLY A 1 98 ? -6.675 1.338 -10.965 1.00 94.00 98 GLY A C 1
ATOM 734 O O . GLY A 1 98 ? -6.645 2.555 -10.757 1.00 94.00 98 GLY A O 1
ATOM 735 N N . VAL A 1 99 ? -6.286 0.430 -10.076 1.00 97.00 99 VAL A N 1
ATOM 736 C CA . VAL A 1 99 ? -5.989 0.688 -8.664 1.00 97.00 99 VAL A CA 1
ATOM 737 C C . VAL A 1 99 ? -4.502 0.560 -8.388 1.00 97.00 99 VAL A C 1
ATOM 739 O O . VAL A 1 99 ? -3.819 -0.253 -9.004 1.00 97.00 99 VAL A O 1
ATOM 742 N N . HIS A 1 100 ? -3.989 1.322 -7.432 1.00 97.62 100 HIS A N 1
ATOM 743 C CA . HIS A 1 100 ? -2.742 0.968 -6.766 1.00 97.62 100 HIS A CA 1
ATOM 744 C C . HIS A 1 100 ? -2.860 1.168 -5.257 1.00 97.62 100 HIS A C 1
ATOM 746 O O . HIS A 1 100 ? -3.594 2.033 -4.774 1.00 97.62 100 HIS A O 1
ATOM 752 N N . ILE A 1 101 ? -2.133 0.332 -4.529 1.00 98.06 101 ILE A N 1
ATOM 753 C CA . ILE A 1 101 ? -2.097 0.259 -3.077 1.00 98.06 101 ILE A CA 1
ATOM 754 C C . ILE A 1 101 ? -0.732 0.766 -2.635 1.00 98.06 101 ILE A C 1
ATOM 756 O O . ILE A 1 101 ? 0.305 0.259 -3.071 1.00 98.06 101 ILE A O 1
ATOM 760 N N . VAL A 1 102 ? -0.747 1.778 -1.771 1.00 97.69 102 VAL A N 1
ATOM 761 C CA . VAL A 1 102 ? 0.459 2.422 -1.247 1.00 97.69 102 VAL A CA 1
ATOM 762 C C . VAL A 1 102 ? 0.527 2.180 0.259 1.00 97.69 102 VAL A C 1
ATOM 764 O O . VAL A 1 102 ? -0.399 2.614 0.953 1.00 97.69 102 VAL A O 1
ATOM 767 N N . PRO A 1 103 ? 1.586 1.535 0.789 1.00 98.06 103 PRO A N 1
ATOM 768 C CA . PRO A 1 103 ? 1.776 1.422 2.231 1.00 98.06 103 PRO A CA 1
ATOM 769 C C . PRO A 1 103 ? 1.756 2.801 2.893 1.00 98.06 103 PRO A C 1
ATOM 771 O O . PRO A 1 103 ? 2.417 3.741 2.436 1.00 98.06 103 PRO A O 1
ATOM 774 N N . ALA A 1 104 ? 0.952 2.925 3.945 1.00 96.69 104 ALA A N 1
ATOM 775 C CA . ALA A 1 104 ? 0.675 4.183 4.616 1.00 96.69 104 ALA A CA 1
ATOM 776 C C . ALA A 1 104 ? 1.429 4.283 5.944 1.00 96.69 104 ALA A C 1
ATOM 778 O O . ALA A 1 104 ? 1.560 3.302 6.677 1.00 96.69 104 ALA A O 1
ATOM 779 N N . ASN A 1 105 ? 1.878 5.492 6.281 1.00 95.38 105 ASN A N 1
ATOM 780 C CA . ASN A 1 105 ? 2.603 5.740 7.519 1.00 95.38 105 ASN A CA 1
ATOM 781 C C . ASN A 1 105 ? 1.724 5.451 8.756 1.00 95.38 105 ASN A C 1
ATOM 783 O O . ASN A 1 105 ? 0.761 6.194 8.996 1.00 95.38 105 ASN A O 1
ATOM 787 N N . PRO A 1 106 ? 2.078 4.450 9.587 1.00 93.44 106 PRO A N 1
ATOM 788 C CA . PRO A 1 106 ? 1.243 4.010 10.703 1.00 93.44 106 PRO A CA 1
ATOM 789 C C . PRO A 1 106 ? 1.079 5.081 11.790 1.00 93.44 106 PRO A C 1
ATOM 791 O O . PRO A 1 106 ? 0.060 5.101 12.472 1.00 93.44 106 PRO A O 1
ATOM 794 N N . LYS A 1 107 ? 2.025 6.023 11.921 1.00 92.56 107 LYS A N 1
ATOM 795 C CA . LYS A 1 107 ? 1.956 7.114 12.912 1.00 92.56 107 LYS A CA 1
ATOM 796 C C . LYS A 1 107 ? 0.935 8.195 12.555 1.00 92.56 107 LYS A C 1
ATOM 798 O O . LYS A 1 107 ? 0.570 8.999 13.405 1.00 92.56 107 LYS A O 1
ATOM 803 N N . THR A 1 108 ? 0.496 8.243 11.299 1.00 88.56 108 THR A N 1
ATOM 804 C CA . THR A 1 108 ? -0.401 9.297 10.797 1.00 88.56 108 THR A CA 1
ATOM 805 C C . THR A 1 108 ? -1.856 8.850 10.679 1.00 88.56 108 THR A C 1
ATOM 807 O O . THR A 1 108 ? -2.733 9.676 10.422 1.00 88.56 108 THR A O 1
ATOM 810 N N . ILE A 1 109 ? -2.134 7.558 10.879 1.00 86.94 109 ILE A N 1
ATOM 811 C CA . ILE A 1 109 ? -3.479 7.006 10.732 1.00 86.94 109 ILE A CA 1
ATOM 812 C C . ILE A 1 109 ? -4.320 7.340 11.962 1.00 86.94 109 ILE A C 1
ATOM 814 O O . ILE A 1 109 ? -4.083 6.838 13.058 1.00 86.94 109 ILE A O 1
ATOM 818 N N . LYS A 1 110 ? -5.358 8.154 11.762 1.00 80.44 110 LYS A N 1
ATOM 819 C CA . LYS A 1 110 ? -6.420 8.370 12.749 1.00 80.44 110 LYS A CA 1
ATOM 820 C C . LYS A 1 110 ? -7.572 7.423 12.421 1.00 80.44 110 LYS A C 1
ATOM 822 O O . LYS A 1 110 ? -8.271 7.636 11.428 1.00 80.44 110 LYS A O 1
ATOM 827 N N . LYS A 1 111 ? -7.722 6.351 13.208 1.00 71.31 111 LYS A N 1
ATOM 828 C CA . LYS A 1 111 ? -8.854 5.421 13.077 1.00 71.31 111 LYS A CA 1
ATOM 829 C C . LYS A 1 111 ? -10.145 6.176 13.397 1.00 71.31 111 LYS A C 1
ATOM 831 O O . LYS A 1 111 ? -10.199 6.879 14.404 1.00 71.31 111 LYS A O 1
ATOM 836 N N . VAL A 1 112 ? -11.154 6.050 12.542 1.00 65.12 112 VAL A N 1
ATOM 837 C CA . VAL A 1 112 ? -12.496 6.557 12.852 1.00 65.12 112 VAL A CA 1
ATOM 838 C C . VAL A 1 112 ? -13.090 5.650 13.939 1.00 65.12 112 VAL A C 1
ATOM 840 O O . VAL A 1 112 ? -13.076 4.429 13.781 1.00 65.12 112 VAL A O 1
ATOM 843 N N . GLN A 1 113 ? -13.511 6.235 15.065 1.00 53.56 113 GLN A N 1
ATOM 844 C CA . GLN A 1 113 ? -14.147 5.539 16.200 1.00 53.56 113 GLN A CA 1
ATOM 845 C C . GLN A 1 113 ? -15.672 5.475 16.046 1.00 53.56 113 GLN A C 1
ATOM 847 O O . GLN A 1 113 ? -16.245 6.388 15.416 1.00 53.56 113 GLN A O 1
#

Sequence (113 aa):
MFQTRNVDFKAKSIGTKIHDGAQGKHISGHRNYIEGKSTLNQNINPQELLNGIHSGAYPVISKGARGNPVVDFGYPIGSDGKSGLSTNFGTIHSGKNGVHIVPANPKTIKKVQ

Organism: Neisseria meningitidis serogroup B (str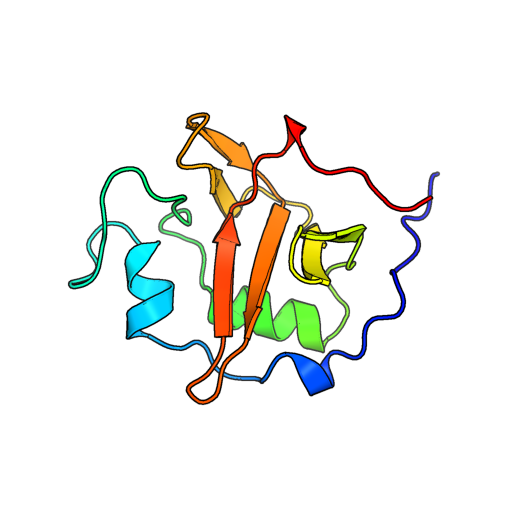ain ATCC 13091 / M2091) (NCBI:txid862513)

=== Feature glossary ===
The record interleaves many kinds of information about one protein. Here is each kind framed as the question it answers.

Q: What does the local fold look like, residue by residue?
A: The Foldseek 3Di string encodes local tertiary geometry as a 20-letter alphabet — one character per residue — derived from the relative positions of nearby Cα atoms. Unlike the amino-acid sequence, 3Di is a direct function of the 3D structure, so two proteins with the same fold have similar 3Di strings even at low sequence identity.

Q: Which residues are in helices, strands, or loops?
A: The SS8 string is DSSP's per-residue secondary-structure call. α-helix (H) means an i→i+4 H-bond ladder; β-strand (E) means the residue participates in a β-sheet; 3₁₀ (G) and π (I) are tighter and wider helices; T/S are turns/bends; '-' is loop.

Q: How big and how compact is the whole molecule?
A: Radius of gyration (Rg) is the root-mean-square distance of Cα atoms from their centroid — a single number for overall size and compactness. A globular domain of N residues has Rg ≈ 2.2·N^0.38 Å; an extended or disordered chain has a much larger Rg. The Cα contact count is the number of residue pairs whose Cα atoms are within 8 Å and are more than four positions apart in sequence — a standard proxy for tertiary packing density. The bounding box is the smallest axis-aligned box enclosing all Cα atoms.

Q: Where is each backbone atom in 3D?
A: Structure coordinates are given as an mmCIF _atom_site loop: one row per atom with element, residue name, chain id, sequence number, and x/y/z position in Å. Only the four main-chain atoms per residue are included here; side chains are omitted to keep the record compact.

Q: What is the amino-acid chain?
A: Primary structure: the covalent order of the twenty standard amino acids along the backbone. Two proteins with the same sequence will (almost always) fold to the same structure; two with 30% identity often share a fold but not the details.

Q: What if only a Cα trace is available?
A: Three-state secondary structure (P-SEA) collapses the eight DSSP classes into helix (a), strand (b), and coil (c). P-SEA assigns these from Cα geometry alone — distances and angles — without requiring backbone oxygens, so it works on any Cα trace.

Q: What family and function is it annotated with?
A: Database cross-references. InterPro integrates a dozen domain/family signature databases into unified entries with residue-range hits. GO terms attach function/process/location labels with evidence codes. CATH codes position the fold in a four-level structural taxonomy. Organism is the NCBI-taxonomy species name.

Q: How confident is the AlphaFold model at each residue?
A: pLDDT is the predicted lDDT-Cα score: AlphaFold's confidence that the local environment of each residue (all inter-atomic distances within 15 Å) is correctly placed. It is a per-residue number between 0 and 100, with higher meaning more reliable.

Q: How mobile is each atom in the crystal?
A: B-factor (Debye–Waller factor) reflects atomic displacement in the crystal lattice. It is an experimental observable (units Å²), not a prediction; low values mean the atom is pinned down, high values mean it moves or is heterogeneous across the crystal.

Q: Which residues are buried vs exposed?
A: SASA measures how much of the protein is reachable by solvent. It is computed by rolling a water-sized probe over the atomic surface and summing the exposed area (Å²). Per-residue SASA distinguishes core (buried, low SASA) from surface (exposed, high SASA) residues; total SASA is a whole-molecule size measure.

Q: What do the diagnostic plots show?
A: Plot images: a contact map (which residues are close in 3D, as an N×N binary image), a Ramachandran scatter (backbone torsion angles, revealing secondary-structure composition at a glance), and — for AlphaFold structures — a PAE heatmap (pairwise prediction confidence).

Q: What known structures does this most resemble?
A: The Foldseek neighbor list gives the closest experimentally determined structures in the PDB, ranked by structural alignment. TM-score near 1 means near-identical fold; near 0.3 means only rough topology match. This is how one finds what a novel AlphaFold prediction most resembles in the solved-structure universe.

Q: Are the domains correctly placed relative to each other?
A: Predicted aligned error is AlphaFold's pairwise confidence. Unlike pLDDT (per-residue), PAE is per-residue-pair and captures whether two parts of the structure are correctly placed relative to each other. Units are ångströms of expected positional error.

Q: What do the rendered images show?
A: Structure images are PyMOL renders from six orthogonal camera directions. Cartoon representation draws helices as coils and strands as arrows; sticks shows the backbone as bonds; surface shows the solvent-excluded envelope. Rainbow coloring maps sequence position to hue (blue→red, N→C); chain coloring assigns a distinct color per polypeptide.

Q: What are the backbone torsion angles?
A: φ (phi) and ψ (psi) are the two rotatable backbone dihedrals per residue: φ is the C(i-1)–N–Cα–C torsion, ψ is the N–Cα–C–N(i+1) torsion, both in degrees on (−180°, 180°]. α-helical residues cluster near (−60°, −45°); β-strand residues near (−120°, +130°). A Ramachandran plot is simply a scatter of (φ, ψ) for every residue.